Protein AF-A0A7X5N4U5-F1 (afdb_monomer_lite)

Radius of gyration: 18.79 Å; chains: 1; bounding box: 47×32×45 Å

Structure (mmCIF, N/CA/C/O backbone):
data_AF-A0A7X5N4U5-F1
#
_entry.id   AF-A0A7X5N4U5-F1
#
loop_
_atom_site.group_PDB
_atom_site.id
_atom_site.type_symbol
_atom_site.label_atom_id
_atom_site.label_alt_id
_atom_site.label_comp_id
_atom_site.label_asym_id
_atom_site.label_entity_id
_atom_site.label_seq_id
_atom_site.pdbx_PDB_ins_code
_atom_site.Cartn_x
_atom_site.Cartn_y
_atom_site.Cartn_z
_atom_site.occupancy
_atom_site.B_iso_or_equiv
_atom_site.auth_seq_id
_atom_site.auth_comp_id
_atom_site.auth_asym_id
_atom_site.auth_atom_id
_atom_site.pdbx_PDB_model_num
ATOM 1 N N . ALA A 1 1 ? 32.617 -20.034 -24.675 1.00 40.53 1 ALA A N 1
ATOM 2 C CA . ALA A 1 1 ? 31.537 -20.945 -24.250 1.00 40.53 1 ALA A CA 1
ATOM 3 C C . ALA A 1 1 ? 30.209 -20.208 -24.397 1.00 40.53 1 ALA A C 1
ATOM 5 O O . ALA A 1 1 ? 29.915 -19.341 -23.586 1.00 40.53 1 ALA A O 1
ATOM 6 N N . GLY A 1 2 ? 29.482 -20.449 -25.491 1.00 52.41 2 GLY A N 1
ATOM 7 C CA . GLY A 1 2 ? 28.180 -19.832 -25.756 1.00 52.41 2 GLY A CA 1
ATOM 8 C C . GLY A 1 2 ? 27.079 -20.655 -25.100 1.00 52.41 2 GLY A C 1
ATOM 9 O O . GLY A 1 2 ? 26.672 -21.676 -25.644 1.00 52.41 2 GLY A O 1
ATOM 10 N N . GLY A 1 3 ? 26.660 -20.260 -23.901 1.00 53.34 3 GLY A N 1
ATOM 11 C CA . GLY A 1 3 ? 25.469 -20.812 -23.263 1.00 53.34 3 GLY A CA 1
ATOM 12 C C . GLY A 1 3 ? 24.239 -20.086 -23.791 1.00 53.34 3 GLY A C 1
ATOM 13 O O . GLY A 1 3 ? 24.230 -18.859 -23.812 1.00 53.34 3 GLY A O 1
ATOM 14 N N . ASN A 1 4 ? 23.218 -20.829 -24.217 1.00 60.50 4 ASN A N 1
ATOM 15 C CA . ASN A 1 4 ? 21.915 -20.291 -24.610 1.00 60.50 4 ASN A CA 1
ATOM 16 C C . ASN A 1 4 ? 21.255 -19.554 -23.429 1.00 60.50 4 ASN A C 1
ATOM 18 O O . ASN A 1 4 ? 20.466 -20.138 -22.685 1.00 60.50 4 ASN A O 1
ATOM 22 N N . SER A 1 5 ? 21.564 -18.272 -23.248 1.00 69.69 5 SER A N 1
ATOM 23 C CA . SER A 1 5 ? 20.801 -17.386 -22.380 1.00 69.69 5 SER A CA 1
ATOM 24 C C . SER A 1 5 ? 19.482 -17.063 -23.076 1.00 69.69 5 SER A C 1
ATOM 26 O O . SER A 1 5 ? 19.442 -16.455 -24.144 1.00 69.69 5 SER A O 1
ATOM 28 N N . LYS A 1 6 ? 18.369 -17.505 -22.485 1.00 83.69 6 LYS A N 1
ATOM 29 C CA . LYS A 1 6 ? 17.046 -17.053 -22.919 1.00 83.69 6 LYS A CA 1
ATOM 30 C C . LYS A 1 6 ? 16.917 -15.584 -22.524 1.00 83.69 6 LYS A C 1
ATOM 32 O O . LYS A 1 6 ? 16.843 -15.278 -21.338 1.00 83.69 6 LYS A O 1
ATOM 37 N N . ALA A 1 7 ? 16.932 -14.700 -23.513 1.00 88.56 7 ALA A N 1
ATOM 38 C CA . ALA A 1 7 ? 16.717 -13.272 -23.335 1.00 88.56 7 ALA A CA 1
ATOM 39 C C . ALA A 1 7 ? 15.342 -12.879 -23.882 1.00 88.56 7 ALA A C 1
ATOM 41 O O . ALA A 1 7 ? 14.849 -13.474 -24.841 1.00 88.56 7 ALA A O 1
ATOM 42 N N . ALA A 1 8 ? 14.740 -11.866 -23.271 1.00 89.44 8 ALA A N 1
ATOM 43 C CA . ALA A 1 8 ? 13.528 -11.224 -23.751 1.00 89.44 8 ALA A CA 1
ATOM 44 C C . ALA A 1 8 ? 13.732 -9.708 -23.715 1.00 89.44 8 ALA A C 1
ATOM 46 O O . ALA A 1 8 ? 14.412 -9.189 -22.829 1.00 89.44 8 ALA A O 1
ATOM 47 N N . THR A 1 9 ? 13.138 -9.007 -24.674 1.00 92.00 9 THR A N 1
ATOM 48 C CA . THR A 1 9 ? 13.079 -7.544 -24.691 1.00 92.00 9 THR A CA 1
ATOM 49 C C . THR A 1 9 ? 11.706 -7.123 -24.189 1.00 92.00 9 THR A C 1
ATOM 51 O O . THR A 1 9 ? 10.695 -7.610 -24.691 1.00 92.00 9 THR A O 1
ATOM 54 N N . LEU A 1 10 ? 11.671 -6.236 -23.197 1.00 90.81 10 LEU A N 1
ATOM 55 C CA . LEU A 1 10 ? 10.439 -5.722 -22.605 1.00 90.81 10 LEU A CA 1
ATOM 56 C C . LEU A 1 10 ? 10.341 -4.222 -22.862 1.00 90.81 10 LEU A C 1
ATOM 58 O O . LEU A 1 10 ? 11.344 -3.510 -22.809 1.00 90.81 10 LEU A O 1
ATOM 62 N N . LEU A 1 11 ? 9.124 -3.752 -23.122 1.00 92.50 11 LEU A N 1
ATOM 63 C CA . LEU A 1 11 ? 8.823 -2.329 -23.127 1.00 92.50 11 LEU A CA 1
ATOM 64 C C . LEU A 1 11 ? 8.533 -1.893 -21.691 1.00 92.50 11 LEU A C 1
ATOM 66 O O . LEU A 1 11 ? 7.633 -2.443 -21.056 1.00 92.50 11 LEU A O 1
ATOM 70 N N . LEU A 1 12 ? 9.272 -0.902 -21.196 1.00 91.31 12 LEU A N 1
ATOM 71 C CA . LEU A 1 12 ? 8.950 -0.270 -19.924 1.00 91.31 12 LEU A CA 1
ATOM 72 C C . LEU A 1 12 ? 7.732 0.639 -20.120 1.00 91.31 12 LEU A C 1
ATOM 74 O O . LEU A 1 12 ? 7.749 1.533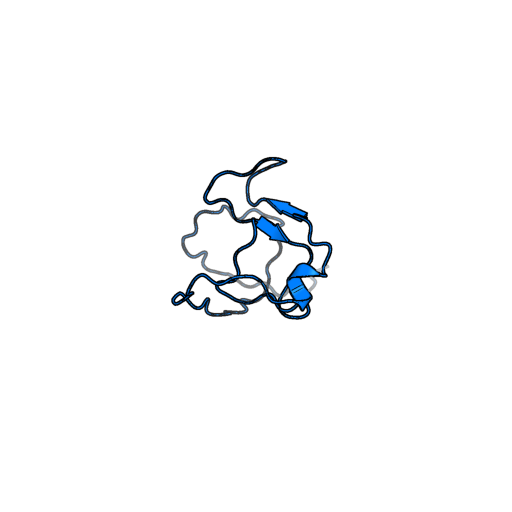 -20.965 1.00 91.31 12 LEU A O 1
ATOM 78 N N . GLN A 1 13 ? 6.676 0.384 -19.353 1.00 90.31 13 GLN A N 1
ATOM 79 C CA . GLN A 1 13 ? 5.542 1.296 -19.250 1.00 90.31 13 GLN A CA 1
ATOM 80 C C . GLN A 1 13 ? 5.864 2.386 -18.229 1.00 90.31 13 GLN A C 1
ATOM 82 O O . GLN A 1 13 ? 6.597 2.137 -17.271 1.00 90.31 13 GLN A O 1
ATOM 87 N N . ASP A 1 14 ? 5.330 3.585 -18.459 1.00 85.00 14 ASP A N 1
ATOM 88 C CA . ASP A 1 14 ? 5.551 4.722 -17.571 1.00 85.00 14 ASP A CA 1
ATOM 89 C C . ASP A 1 14 ? 5.145 4.381 -16.131 1.00 85.00 14 ASP A C 1
ATOM 91 O O . ASP A 1 14 ? 4.079 3.815 -15.875 1.00 85.00 14 ASP A O 1
ATOM 95 N N . SER A 1 15 ? 6.035 4.695 -15.197 1.00 82.88 15 SER A N 1
ATOM 96 C CA . SER A 1 15 ? 5.834 4.491 -13.770 1.00 82.88 15 SER A CA 1
ATOM 97 C C . SER A 1 15 ? 6.658 5.516 -12.997 1.00 82.88 15 SER A C 1
ATOM 99 O O . SER A 1 15 ? 7.699 5.970 -13.464 1.00 82.88 15 SER A O 1
ATOM 101 N N . GLY A 1 16 ? 6.246 5.842 -11.773 1.00 86.50 16 GLY A N 1
ATOM 102 C CA . GLY A 1 16 ? 6.991 6.762 -10.903 1.00 86.50 16 GLY A CA 1
ATOM 103 C C . GLY A 1 16 ? 8.314 6.210 -10.348 1.00 86.50 16 GLY A C 1
ATOM 104 O O . GLY A 1 16 ? 8.815 6.758 -9.370 1.00 86.50 16 GLY A O 1
ATOM 105 N N . ARG A 1 17 ? 8.854 5.107 -10.892 1.00 89.06 17 ARG A N 1
ATOM 106 C CA . ARG A 1 17 ? 10.066 4.432 -10.401 1.00 89.06 17 ARG A CA 1
ATOM 107 C C . ARG A 1 17 ? 11.051 4.142 -11.533 1.00 89.06 17 ARG A C 1
ATOM 109 O O . ARG A 1 17 ? 10.663 3.804 -12.647 1.00 89.06 17 ARG A O 1
ATOM 116 N N . GLU A 1 18 ? 12.338 4.258 -11.221 1.00 91.38 18 GLU A N 1
ATOM 117 C CA . GLU A 1 18 ? 13.436 3.933 -12.136 1.00 91.38 18 GLU A CA 1
ATOM 118 C C . GLU A 1 18 ? 13.729 2.423 -12.126 1.00 91.38 18 GLU A C 1
ATOM 120 O O . GLU A 1 18 ? 13.672 1.792 -11.071 1.00 91.38 18 GLU A O 1
ATOM 125 N N . VAL A 1 19 ? 14.082 1.861 -13.289 1.00 92.62 19 VAL A N 1
ATOM 126 C CA . VAL A 1 19 ? 14.559 0.475 -13.440 1.00 92.62 19 VAL A CA 1
ATOM 127 C C . VAL A 1 19 ? 16.032 0.496 -13.830 1.00 92.62 19 VAL A C 1
ATOM 129 O O . VAL A 1 19 ? 16.416 1.169 -14.789 1.00 92.62 19 VAL A O 1
ATOM 132 N N . ARG A 1 20 ? 16.865 -0.254 -13.108 1.00 93.19 20 ARG A N 1
ATOM 133 C CA . ARG A 1 20 ? 18.320 -0.297 -13.284 1.00 93.19 20 ARG A CA 1
ATOM 134 C C . ARG A 1 20 ? 18.812 -1.697 -13.645 1.00 93.19 20 ARG A C 1
ATOM 136 O O . ARG A 1 20 ? 18.167 -2.716 -13.403 1.00 93.19 20 ARG A O 1
ATOM 143 N N . ALA A 1 21 ? 20.003 -1.755 -14.243 1.00 93.19 21 ALA A N 1
ATOM 144 C CA . ALA A 1 21 ? 20.662 -3.024 -14.527 1.00 93.19 21 ALA A CA 1
ATOM 145 C C . ALA A 1 21 ? 20.933 -3.787 -13.219 1.00 93.19 21 ALA A C 1
ATOM 147 O O . ALA A 1 21 ? 21.561 -3.254 -12.308 1.00 93.19 21 ALA A O 1
ATOM 148 N N . GLY A 1 22 ? 20.479 -5.040 -13.155 1.00 93.06 22 GLY A N 1
ATOM 149 C CA . GLY A 1 22 ? 20.564 -5.879 -11.956 1.00 93.06 22 GLY A CA 1
ATOM 150 C C . GLY A 1 22 ? 19.248 -6.016 -11.185 1.00 93.06 22 GLY A C 1
ATOM 151 O O . GLY A 1 22 ? 19.162 -6.891 -10.324 1.00 93.06 22 GLY A O 1
ATOM 152 N N . ASP A 1 23 ? 18.219 -5.230 -11.520 1.00 94.12 23 ASP A N 1
ATOM 153 C CA . ASP A 1 23 ? 16.898 -5.365 -10.906 1.00 94.12 23 ASP A CA 1
ATOM 154 C C . ASP A 1 23 ? 16.251 -6.717 -11.224 1.00 94.12 23 ASP A C 1
ATOM 156 O O . ASP A 1 23 ? 16.412 -7.300 -12.304 1.00 94.12 23 ASP A O 1
ATOM 160 N N . ARG A 1 24 ? 15.484 -7.230 -10.259 1.00 93.25 24 ARG A N 1
ATOM 161 C CA . ARG A 1 24 ? 14.800 -8.515 -10.392 1.00 93.25 24 ARG A CA 1
ATOM 162 C C . ARG A 1 24 ? 13.471 -8.341 -11.118 1.00 93.25 24 ARG A C 1
ATOM 164 O O . ARG A 1 24 ? 12.587 -7.636 -10.644 1.00 93.25 24 ARG A O 1
ATOM 171 N N . ILE A 1 25 ? 13.300 -9.077 -12.213 1.00 90.38 25 ILE A N 1
ATOM 172 C CA . ILE A 1 25 ? 12.023 -9.173 -12.926 1.00 90.38 25 ILE A CA 1
ATOM 173 C C . ILE A 1 25 ? 11.169 -10.258 -12.266 1.00 90.38 25 ILE A C 1
ATOM 175 O O . ILE A 1 25 ? 11.618 -11.389 -12.062 1.00 90.38 25 ILE A O 1
ATOM 179 N N . VAL A 1 26 ? 9.928 -9.907 -11.949 1.00 90.56 26 VAL A N 1
ATOM 180 C CA . VAL A 1 26 ? 8.886 -10.815 -11.462 1.00 90.56 26 VAL A CA 1
ATOM 181 C C . VAL A 1 26 ? 7.712 -10.795 -12.433 1.00 90.56 26 VAL A C 1
ATOM 183 O O . VAL A 1 26 ? 7.474 -9.792 -13.106 1.00 90.56 26 VAL A O 1
ATOM 186 N N . ALA A 1 27 ? 7.005 -11.920 -12.548 1.00 89.25 27 ALA A N 1
ATO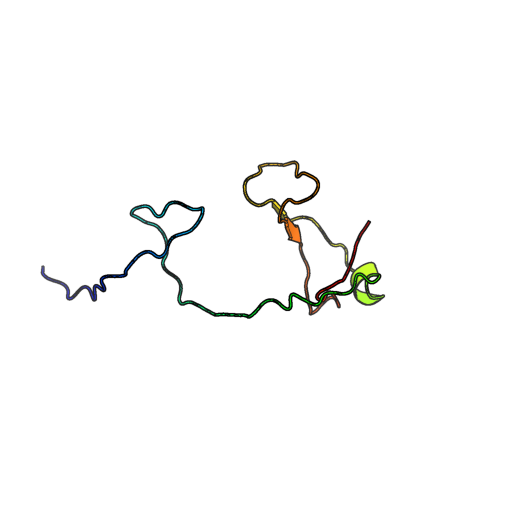M 187 C CA . ALA A 1 27 ? 5.803 -11.982 -13.368 1.00 89.25 27 ALA A CA 1
ATOM 188 C C . ALA A 1 27 ? 4.724 -11.062 -12.781 1.00 89.25 27 ALA A C 1
ATOM 190 O O . ALA A 1 27 ? 4.598 -10.944 -11.563 1.00 89.25 27 ALA A O 1
ATOM 191 N N . VAL A 1 28 ? 3.949 -10.415 -13.651 1.00 86.62 28 VAL A N 1
ATOM 192 C CA . VAL A 1 28 ? 2.818 -9.597 -13.210 1.00 86.62 28 VAL A CA 1
ATOM 193 C C . VAL A 1 28 ? 1.722 -10.519 -12.688 1.00 86.62 28 VAL A C 1
ATOM 195 O O . VAL A 1 28 ? 1.119 -11.274 -13.448 1.00 86.62 28 VAL A O 1
ATOM 198 N N . GLU A 1 29 ? 1.441 -10.413 -11.395 1.00 83.81 29 GLU A N 1
ATOM 199 C CA . GLU A 1 29 ? 0.252 -10.974 -10.760 1.00 83.81 29 GLU A CA 1
ATOM 200 C C . GLU A 1 29 ? -0.724 -9.826 -10.513 1.00 83.81 29 GLU A C 1
ATOM 202 O O . GLU A 1 29 ? -0.701 -9.179 -9.467 1.00 83.81 29 GLU A O 1
ATOM 207 N N . ALA A 1 30 ? -1.543 -9.513 -11.520 1.00 75.38 30 ALA A N 1
ATOM 208 C CA . ALA A 1 30 ? -2.537 -8.458 -11.391 1.00 75.38 30 ALA A CA 1
ATOM 209 C C . ALA A 1 30 ? -3.587 -8.881 -10.355 1.00 75.38 30 ALA A C 1
ATOM 211 O O . ALA A 1 30 ? -4.489 -9.657 -10.660 1.00 75.38 30 ALA A O 1
ATOM 212 N N . GLN A 1 31 ? -3.451 -8.372 -9.134 1.00 78.56 31 GLN A N 1
ATOM 213 C CA . GLN A 1 31 ? -4.493 -8.395 -8.116 1.00 78.56 31 GLN A CA 1
ATOM 214 C C . GLN A 1 31 ? -5.195 -7.038 -8.164 1.00 78.56 31 GLN A C 1
ATOM 216 O O . GLN A 1 31 ? -4.618 -6.049 -7.703 1.00 78.56 31 GLN A O 1
ATOM 221 N N . PRO A 1 32 ? -6.389 -6.941 -8.780 1.00 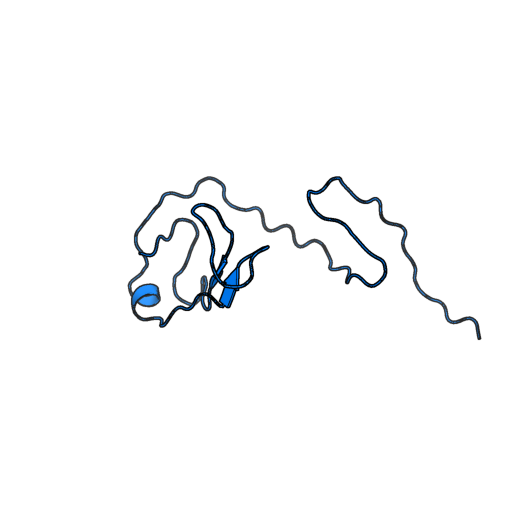77.25 32 PRO A N 1
ATOM 222 C CA . PRO A 1 32 ? -7.126 -5.691 -8.824 1.00 77.25 32 PRO A CA 1
ATOM 223 C C . PRO A 1 32 ? -7.409 -5.248 -7.394 1.00 77.25 32 PRO A C 1
ATOM 225 O O . PRO A 1 32 ? -7.993 -5.998 -6.611 1.00 77.25 32 PRO A O 1
ATOM 228 N N . TYR A 1 33 ? -6.972 -4.043 -7.048 1.00 72.00 33 TYR A N 1
ATOM 229 C CA . TYR A 1 33 ? -7.308 -3.480 -5.754 1.00 72.00 33 TYR A CA 1
ATOM 230 C C . TYR A 1 33 ? -8.754 -2.995 -5.794 1.00 72.00 33 TYR A C 1
ATOM 232 O O . TYR A 1 33 ? -9.144 -2.276 -6.718 1.00 72.00 33 TYR A O 1
ATOM 240 N N . ASP A 1 34 ? -9.549 -3.383 -4.802 1.00 81.88 34 ASP A N 1
ATOM 241 C CA . ASP A 1 34 ? -10.905 -2.873 -4.674 1.00 81.88 34 ASP A CA 1
ATOM 242 C C . ASP A 1 34 ? -10.855 -1.414 -4.199 1.00 81.88 34 ASP A C 1
ATOM 244 O O . ASP A 1 34 ? -10.443 -1.104 -3.078 1.00 81.88 34 ASP A O 1
ATOM 248 N N . LEU A 1 35 ? -11.239 -0.499 -5.090 1.00 81.38 35 LEU A N 1
ATOM 249 C CA . LEU A 1 35 ? -11.274 0.936 -4.811 1.00 81.38 35 LEU A CA 1
ATOM 250 C C . LEU A 1 35 ? -12.487 1.336 -3.958 1.00 81.38 35 LEU A C 1
ATOM 252 O O . LEU A 1 35 ? -12.556 2.473 -3.495 1.00 81.38 35 LEU A O 1
ATOM 256 N N . GLN A 1 36 ? -13.438 0.427 -3.739 1.00 85.56 36 GLN A N 1
ATOM 257 C CA . GLN A 1 36 ? -14.635 0.649 -2.938 1.00 85.56 36 GLN A CA 1
ATOM 258 C C . GLN A 1 36 ? -14.428 0.137 -1.508 1.00 85.56 36 GLN A C 1
ATOM 260 O O . GLN A 1 36 ? -15.129 -0.755 -1.040 1.00 85.56 36 GLN A O 1
ATOM 265 N N . PHE A 1 37 ? -13.470 0.712 -0.780 1.00 86.81 37 PHE A N 1
ATOM 266 C CA . PHE A 1 37 ? -13.287 0.398 0.637 1.00 86.81 37 PHE A CA 1
ATOM 267 C C . PHE A 1 37 ? -14.128 1.325 1.517 1.00 86.81 37 PHE A C 1
ATOM 269 O O . PHE A 1 37 ? -14.078 2.549 1.393 1.00 86.81 37 PHE A O 1
ATOM 276 N N . ILE A 1 38 ? -14.897 0.737 2.432 1.00 91.62 38 ILE A N 1
ATOM 277 C CA . ILE A 1 38 ? -15.626 1.474 3.467 1.00 91.62 38 ILE A CA 1
ATOM 278 C C . ILE A 1 38 ? -14.831 1.324 4.764 1.00 91.62 38 ILE A C 1
ATOM 280 O O . ILE A 1 38 ? -14.663 0.193 5.218 1.00 91.62 38 ILE A O 1
ATOM 284 N N . PRO A 1 39 ? -14.340 2.421 5.366 1.00 94.00 39 PRO A N 1
ATOM 285 C CA . PRO A 1 39 ? -13.627 2.353 6.634 1.00 94.00 39 PRO A CA 1
ATOM 286 C C . PRO A 1 39 ? -14.453 1.661 7.722 1.00 94.00 39 PRO A C 1
ATOM 288 O O . PRO A 1 39 ? -15.605 2.030 7.961 1.00 94.00 39 PRO A O 1
ATOM 291 N N . HIS A 1 40 ? -13.861 0.682 8.400 1.00 94.88 40 HIS A N 1
ATOM 292 C CA . HIS A 1 40 ? -14.492 -0.048 9.495 1.00 94.88 40 HIS A CA 1
ATOM 293 C C . HIS A 1 40 ? -13.457 -0.444 10.567 1.00 94.88 40 HIS A C 1
ATOM 295 O O . HIS A 1 40 ? -12.255 -0.497 10.281 1.00 94.88 40 HIS A O 1
ATOM 301 N N . PRO A 1 41 ? -13.892 -0.713 11.814 1.00 95.94 41 PRO A N 1
ATOM 302 C CA . PRO A 1 41 ? -12.988 -1.151 12.873 1.00 95.94 41 PRO A CA 1
ATOM 303 C C . PRO A 1 41 ? -12.361 -2.523 12.563 1.00 95.94 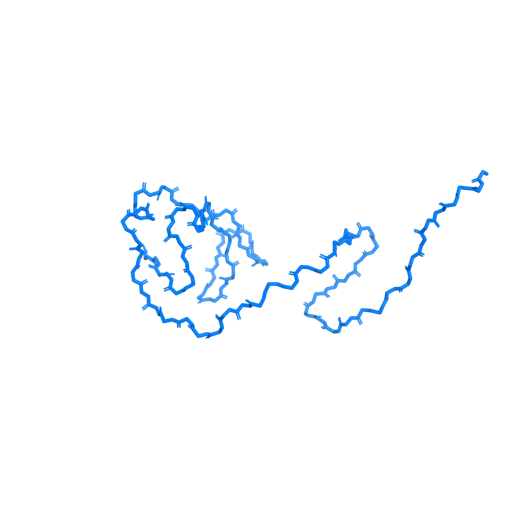41 PRO A C 1
ATOM 305 O O . PRO A 1 41 ? -12.908 -3.286 11.757 1.00 95.94 41 PRO A O 1
ATOM 308 N N . PRO A 1 42 ? -11.228 -2.857 13.202 1.00 96.00 42 PRO A N 1
ATOM 309 C CA . PRO A 1 42 ? -10.595 -4.159 13.060 1.00 96.00 42 PRO A CA 1
ATOM 310 C C . PRO A 1 42 ? -11.463 -5.258 13.674 1.00 96.00 42 PRO A C 1
ATOM 312 O O . PRO A 1 42 ? -12.242 -5.022 14.598 1.00 96.00 42 PRO A O 1
ATOM 315 N N . SER A 1 43 ? -11.324 -6.476 13.151 1.00 95.62 43 SER A N 1
ATOM 316 C CA . SER A 1 43 ? -11.959 -7.652 13.745 1.00 95.62 43 SER A CA 1
ATOM 317 C C . SER A 1 43 ? -11.371 -7.964 15.128 1.00 95.62 43 SER A C 1
ATOM 319 O O . SER A 1 43 ? -10.238 -7.593 15.435 1.00 95.62 43 SER A O 1
ATOM 321 N N . GLU A 1 44 ? -12.112 -8.712 15.949 1.00 95.12 44 GLU A N 1
ATOM 322 C CA . GLU A 1 44 ? -11.631 -9.211 17.250 1.00 95.12 44 GLU A CA 1
ATOM 323 C C . GLU A 1 44 ? -10.299 -9.968 17.126 1.00 95.12 44 GLU A C 1
ATOM 325 O O . GLU A 1 44 ? -9.392 -9.798 17.937 1.00 95.12 44 GLU A O 1
ATOM 330 N N . GLN A 1 45 ? -10.146 -10.766 16.066 1.00 94.75 45 GLN A N 1
ATOM 331 C CA . GLN A 1 45 ? -8.909 -11.496 15.799 1.00 94.75 45 GLN A CA 1
ATOM 332 C C . GLN A 1 45 ? -7.739 -10.550 15.489 1.00 94.75 45 GLN A C 1
ATOM 334 O O . GLN A 1 45 ? -6.631 -10.747 15.994 1.00 94.75 45 GLN A O 1
ATOM 339 N N . ALA A 1 46 ? -7.985 -9.496 14.708 1.00 94.50 46 ALA A N 1
ATOM 340 C CA . ALA A 1 46 ? -6.967 -8.501 14.392 1.00 94.50 46 ALA A CA 1
ATOM 341 C C . ALA A 1 46 ? -6.539 -7.717 15.644 1.00 94.50 46 ALA A C 1
ATOM 343 O O . ALA A 1 46 ? -5.355 -7.439 15.804 1.00 94.50 46 ALA A O 1
ATOM 344 N N . LEU A 1 47 ? -7.470 -7.423 16.562 1.00 93.06 47 LEU A N 1
ATOM 345 C CA . LEU A 1 47 ? -7.181 -6.753 17.839 1.00 93.06 47 LEU A CA 1
ATOM 346 C C . LEU A 1 47 ? -6.332 -7.597 18.795 1.00 93.06 47 LEU A C 1
ATOM 348 O O . LEU A 1 47 ? -5.560 -7.053 19.579 1.00 93.06 47 LEU A O 1
ATOM 352 N N . GLN A 1 48 ? -6.466 -8.921 18.738 1.00 93.94 48 GLN A N 1
ATOM 353 C CA . GLN A 1 48 ? -5.667 -9.849 19.546 1.00 93.94 48 GLN A CA 1
ATOM 354 C C . GLN A 1 48 ? -4.281 -10.118 18.945 1.00 93.94 48 GLN A C 1
ATOM 356 O O . GLN A 1 48 ? -3.445 -10.764 19.576 1.00 93.94 48 GLN A O 1
ATOM 361 N N . THR A 1 49 ? -4.031 -9.644 17.724 1.00 91.56 49 THR A N 1
ATOM 362 C CA . THR A 1 49 ? -2.753 -9.823 17.039 1.00 91.56 49 THR A CA 1
ATOM 363 C C . THR A 1 49 ? -1.791 -8.701 17.425 1.00 91.56 49 THR A C 1
ATOM 365 O O . THR A 1 49 ? -2.109 -7.523 17.282 1.00 91.56 49 THR A O 1
ATOM 368 N N . GLU A 1 50 ? -0.570 -9.045 17.847 1.00 91.62 50 GLU A N 1
ATOM 369 C CA . GLU A 1 50 ? 0.504 -8.069 18.088 1.00 91.62 50 GLU A CA 1
ATOM 370 C C . GLU A 1 50 ? 1.084 -7.528 16.766 1.00 91.62 50 GLU A C 1
ATOM 372 O O . GLU A 1 50 ? 2.203 -7.854 16.359 1.00 91.62 50 GLU A O 1
ATOM 377 N N . LEU A 1 51 ? 0.304 -6.710 16.059 1.00 93.44 51 LEU A N 1
ATOM 378 C CA . LEU A 1 51 ? 0.708 -6.125 14.784 1.00 93.44 51 LEU A CA 1
ATOM 379 C C . LEU A 1 51 ? 1.837 -5.105 14.959 1.00 93.44 51 LEU A C 1
ATOM 381 O O . LEU A 1 51 ? 1.844 -4.286 15.878 1.00 93.44 51 LEU A O 1
ATOM 385 N N . ARG A 1 52 ? 2.788 -5.129 14.024 1.00 94.44 52 ARG A N 1
ATOM 386 C CA . ARG A 1 52 ? 3.896 -4.173 13.940 1.00 94.44 52 ARG A CA 1
ATOM 387 C C . ARG A 1 52 ? 4.027 -3.626 12.532 1.00 94.44 52 ARG A C 1
ATOM 389 O O . ARG A 1 52 ? 3.830 -4.352 11.558 1.00 94.44 52 ARG A O 1
ATOM 396 N N . VAL A 1 53 ? 4.439 -2.365 12.435 1.00 93.69 53 VAL A N 1
ATOM 397 C CA . VAL A 1 53 ? 4.932 -1.787 11.182 1.00 93.69 53 VAL A CA 1
ATOM 398 C C . VAL A 1 53 ? 6.312 -2.378 10.900 1.00 93.69 53 VAL A C 1
ATOM 400 O O . VAL A 1 53 ? 7.215 -2.271 11.728 1.00 93.69 53 VAL A O 1
ATOM 403 N N . LEU A 1 54 ? 6.458 -3.038 9.752 1.00 94.56 54 LEU A N 1
ATOM 404 C CA . LEU A 1 54 ? 7.690 -3.712 9.336 1.00 94.56 54 LEU A CA 1
ATOM 405 C C . LEU A 1 54 ? 8.551 -2.839 8.425 1.00 94.56 54 LEU A C 1
ATOM 407 O O . LEU A 1 54 ? 9.775 -2.910 8.479 1.00 94.56 54 LEU A O 1
ATOM 411 N N . ALA A 1 55 ? 7.907 -2.051 7.568 1.00 95.19 55 ALA A N 1
ATOM 412 C CA . ALA A 1 55 ? 8.574 -1.188 6.607 1.00 95.19 55 ALA A CA 1
ATOM 413 C C . ALA A 1 55 ? 7.660 -0.034 6.197 1.00 95.19 55 ALA A C 1
ATOM 415 O O . ALA A 1 55 ? 6.433 -0.147 6.241 1.00 95.19 55 ALA A O 1
ATOM 416 N N . ILE A 1 56 ? 8.283 1.052 5.752 1.00 95.06 56 ILE A N 1
ATOM 417 C CA . ILE A 1 56 ? 7.618 2.216 5.177 1.00 95.06 56 ILE A CA 1
ATOM 418 C C . ILE A 1 56 ? 8.162 2.368 3.762 1.00 95.06 56 ILE A C 1
ATOM 420 O O . ILE A 1 56 ? 9.373 2.308 3.546 1.00 95.06 56 ILE A O 1
ATOM 424 N N . SER A 1 57 ? 7.272 2.514 2.788 1.00 91.62 57 SER A N 1
ATOM 425 C CA . SER A 1 57 ? 7.677 2.760 1.408 1.00 91.62 57 SER A CA 1
ATOM 426 C C . SER A 1 57 ? 8.371 4.113 1.332 1.00 91.62 57 SER A C 1
ATOM 428 O O . SER A 1 57 ? 7.847 5.099 1.839 1.00 91.62 57 SER A O 1
ATOM 430 N N . ASP A 1 58 ? 9.545 4.147 0.705 1.00 87.06 58 ASP A N 1
ATOM 431 C CA . ASP A 1 58 ? 10.279 5.378 0.397 1.00 87.06 58 ASP A CA 1
ATOM 432 C C . ASP A 1 58 ? 10.719 6.209 1.632 1.00 87.06 58 ASP A C 1
ATOM 434 O O . ASP A 1 58 ? 11.167 7.347 1.492 1.00 87.06 58 ASP A O 1
ATOM 438 N N . ALA A 1 59 ? 10.679 5.627 2.842 1.00 89.19 59 ALA A N 1
ATOM 439 C CA . ALA A 1 59 ? 11.129 6.251 4.090 1.00 89.19 59 ALA A CA 1
ATOM 440 C C . ALA A 1 59 ? 11.899 5.269 4.992 1.00 89.19 59 ALA A C 1
ATOM 442 O O . ALA A 1 59 ? 11.771 4.053 4.872 1.00 89.19 59 ALA A O 1
ATOM 443 N N . PHE A 1 60 ? 12.720 5.799 5.909 1.00 84.31 60 PHE A N 1
ATOM 444 C CA . PHE A 1 60 ? 13.600 4.968 6.743 1.00 84.31 60 PHE A CA 1
ATOM 445 C C . PHE A 1 60 ? 12.957 4.525 8.064 1.00 84.31 60 PHE A C 1
ATOM 447 O O . PHE A 1 60 ? 12.961 3.338 8.372 1.00 84.31 60 PHE A O 1
ATOM 454 N N . ILE A 1 61 ? 12.411 5.459 8.853 1.00 88.25 61 ILE A N 1
ATOM 455 C CA . ILE A 1 61 ? 11.896 5.158 10.207 1.00 88.25 61 ILE A CA 1
ATOM 456 C C . ILE A 1 61 ? 10.605 5.893 10.593 1.00 88.25 61 ILE A C 1
ATOM 458 O O . ILE A 1 61 ? 9.984 5.533 11.588 1.00 88.25 61 ILE A O 1
ATOM 462 N N . VAL A 1 62 ? 10.191 6.919 9.843 1.00 90.44 62 VAL A N 1
ATOM 463 C CA . VAL A 1 62 ? 8.995 7.726 10.137 1.00 90.44 62 VAL A CA 1
ATOM 464 C C . VAL A 1 62 ? 8.221 7.938 8.842 1.00 90.44 62 VAL A C 1
ATOM 466 O O . VAL A 1 62 ? 8.839 8.235 7.822 1.00 90.44 62 VAL A O 1
ATOM 469 N N . GLY A 1 63 ? 6.896 7.787 8.901 1.00 88.69 63 GLY A N 1
ATOM 470 C CA . GLY A 1 63 ? 5.982 8.009 7.780 1.00 88.69 63 GLY A CA 1
ATOM 471 C C . GLY A 1 63 ? 4.979 9.132 8.055 1.00 88.69 63 GLY A C 1
ATOM 472 O O . GLY A 1 63 ? 4.679 9.446 9.209 1.00 88.69 63 GLY A O 1
ATOM 473 N N . GLY A 1 64 ? 4.481 9.751 6.988 1.00 90.75 64 GLY A N 1
ATOM 474 C CA . GLY A 1 64 ? 3.448 10.783 6.994 1.00 90.75 64 GLY A CA 1
ATOM 475 C C . GLY A 1 64 ? 2.026 10.253 6.773 1.00 90.75 64 GLY A C 1
ATOM 476 O O . GLY A 1 64 ? 1.770 9.055 6.695 1.00 90.75 64 GLY A O 1
ATOM 477 N N . THR A 1 65 ? 1.071 11.177 6.632 1.00 88.62 65 THR A N 1
ATOM 478 C CA . THR A 1 65 ? -0.386 10.919 6.621 1.00 88.62 65 THR A CA 1
ATOM 479 C C . THR A 1 65 ? -0.896 10.084 5.433 1.00 88.62 65 THR A C 1
ATOM 481 O O . THR A 1 65 ? -2.085 9.787 5.360 1.00 88.62 65 THR A O 1
ATOM 484 N N . ARG A 1 66 ? -0.045 9.727 4.468 1.00 90.94 66 ARG A N 1
ATOM 485 C CA . ARG A 1 66 ? -0.424 8.973 3.258 1.00 90.94 66 ARG A CA 1
ATOM 486 C C . ARG A 1 66 ? 0.657 7.995 2.807 1.00 90.94 66 ARG A C 1
ATOM 488 O O . ARG A 1 66 ? 0.638 7.552 1.660 1.00 90.94 66 ARG A O 1
ATOM 495 N N . ASP A 1 67 ? 1.593 7.683 3.692 1.00 93.44 67 ASP A N 1
ATOM 496 C CA . ASP A 1 67 ? 2.682 6.787 3.345 1.00 93.44 67 ASP A CA 1
ATOM 497 C C . ASP A 1 67 ? 2.196 5.342 3.370 1.00 93.44 67 ASP A C 1
ATOM 499 O O . ASP A 1 67 ? 1.392 4.934 4.212 1.00 93.44 67 ASP A O 1
ATOM 503 N N . VAL A 1 68 ? 2.693 4.559 2.418 1.00 93.12 68 VAL A N 1
ATOM 504 C CA . VAL A 1 68 ? 2.341 3.148 2.296 1.00 93.12 68 VAL A CA 1
ATOM 505 C C . VAL A 1 68 ? 3.255 2.338 3.200 1.00 93.12 68 VAL A C 1
ATOM 507 O O . VAL A 1 68 ? 4.474 2.331 3.022 1.00 93.12 68 VAL A O 1
ATOM 510 N N . ILE A 1 69 ? 2.660 1.620 4.145 1.00 94.75 69 ILE A N 1
ATOM 511 C CA . ILE A 1 69 ? 3.376 0.784 5.107 1.00 94.75 69 ILE A CA 1
ATOM 512 C C . ILE A 1 69 ? 3.130 -0.703 4.858 1.00 94.75 69 ILE A C 1
ATOM 514 O O . ILE A 1 69 ? 2.086 -1.102 4.345 1.00 94.75 69 ILE A O 1
ATOM 518 N N . ALA A 1 70 ? 4.084 -1.528 5.281 1.00 95.12 70 ALA A N 1
ATOM 519 C CA . ALA A 1 70 ? 3.894 -2.962 5.449 1.00 95.12 70 ALA A CA 1
ATOM 520 C C . ALA A 1 70 ? 3.697 -3.279 6.935 1.00 95.12 70 ALA A C 1
ATOM 522 O O . ALA A 1 70 ? 4.461 -2.808 7.780 1.00 95.12 70 ALA A O 1
ATOM 523 N N . ILE A 1 71 ? 2.701 -4.107 7.245 1.00 95.19 71 ILE A N 1
ATOM 524 C CA . ILE A 1 71 ? 2.402 -4.570 8.604 1.00 95.19 71 ILE A CA 1
ATOM 525 C C . ILE A 1 71 ? 2.617 -6.082 8.727 1.00 95.19 71 ILE A C 1
ATOM 527 O O . ILE A 1 71 ? 2.601 -6.805 7.733 1.00 95.19 71 ILE A O 1
ATOM 531 N N . SER A 1 72 ? 2.817 -6.572 9.950 1.00 95.25 72 SER A N 1
ATOM 532 C CA . SER A 1 72 ? 3.130 -7.979 10.239 1.00 95.25 72 SER A CA 1
ATOM 533 C C . SER A 1 72 ? 1.949 -8.957 10.158 1.00 95.25 72 SER A C 1
ATOM 535 O O . SER A 1 72 ? 2.082 -10.091 10.612 1.00 95.25 72 SER A O 1
ATOM 537 N N . GLY A 1 73 ? 0.810 -8.546 9.599 1.00 94.81 73 GLY A N 1
ATOM 538 C CA . GLY A 1 73 ? -0.390 -9.373 9.467 1.00 94.81 73 GLY A CA 1
ATOM 539 C C . GLY A 1 73 ? -1.205 -9.021 8.225 1.00 94.81 73 GLY A C 1
ATOM 540 O O . GLY A 1 73 ? -0.924 -8.047 7.528 1.00 94.81 73 GLY A O 1
ATOM 541 N N . GLY A 1 74 ? -2.219 -9.828 7.940 1.00 94.69 74 GLY A N 1
ATOM 542 C CA . GLY A 1 74 ? -3.099 -9.670 6.789 1.00 94.69 74 GLY A CA 1
ATOM 543 C C . GLY A 1 74 ? -4.407 -10.442 6.952 1.00 94.69 74 GLY A C 1
ATOM 544 O O . GLY A 1 74 ? -4.954 -10.563 8.047 1.00 94.69 74 GLY A O 1
ATOM 545 N N . ALA A 1 75 ? -4.924 -10.984 5.848 1.00 93.69 75 ALA A N 1
ATOM 546 C CA . ALA A 1 75 ? -6.228 -11.651 5.827 1.00 93.69 75 ALA A CA 1
ATOM 547 C C . ALA A 1 75 ? -6.352 -12.827 6.812 1.00 93.69 75 ALA A C 1
ATOM 549 O O . ALA A 1 75 ? -7.447 -13.088 7.306 1.00 93.69 75 ALA A O 1
ATOM 550 N N . ARG A 1 76 ? -5.249 -13.520 7.133 1.00 95.00 76 ARG A N 1
ATOM 551 C CA . ARG A 1 76 ? -5.254 -14.632 8.102 1.00 95.00 76 ARG A CA 1
ATOM 552 C C . ARG A 1 76 ? -5.541 -14.168 9.525 1.00 95.00 76 ARG A C 1
ATOM 554 O O . ARG A 1 76 ? -6.128 -14.921 10.292 1.00 95.00 76 ARG A O 1
ATOM 561 N N . GLU A 1 77 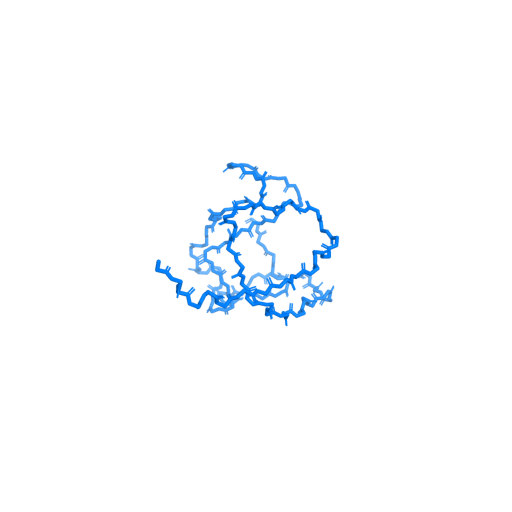? -5.165 -12.937 9.841 1.00 95.81 77 GLU A N 1
ATOM 562 C CA . GLU A 1 77 ? -5.384 -12.266 11.119 1.00 95.81 77 GLU A CA 1
ATOM 563 C C . GLU A 1 77 ? -6.708 -11.482 11.124 1.00 95.81 77 GLU A C 1
ATOM 565 O O . GLU A 1 77 ? -6.998 -10.752 12.065 1.00 95.81 77 GLU A O 1
ATOM 570 N N . GLY A 1 78 ? -7.535 -11.632 10.082 1.00 94.81 78 GLY A N 1
ATOM 571 C CA . GLY A 1 78 ? -8.824 -10.954 9.973 1.00 94.81 78 GLY A CA 1
ATOM 572 C C . GLY A 1 78 ? -8.724 -9.501 9.501 1.00 94.81 78 GLY A C 1
ATOM 573 O O . GLY A 1 78 ? -9.639 -8.724 9.773 1.00 94.81 78 GLY A O 1
ATOM 574 N N . ILE A 1 79 ? -7.631 -9.132 8.821 1.00 94.81 79 ILE A N 1
ATOM 575 C CA . ILE A 1 79 ? -7.431 -7.808 8.216 1.00 94.81 79 ILE A CA 1
ATOM 576 C C . ILE A 1 79 ? -7.862 -7.847 6.752 1.00 94.81 79 ILE A C 1
ATOM 578 O O . ILE A 1 79 ? -7.345 -8.632 5.956 1.00 94.81 79 ILE A O 1
ATOM 582 N N . ASN A 1 80 ? -8.786 -6.974 6.376 1.00 92.50 80 ASN A N 1
ATOM 583 C CA . ASN A 1 80 ? -9.282 -6.849 5.009 1.00 92.50 80 ASN A CA 1
ATOM 584 C C . ASN A 1 80 ? -9.359 -5.372 4.583 1.00 92.50 80 ASN A C 1
ATOM 586 O O . ASN A 1 80 ? -9.078 -4.456 5.362 1.00 92.50 80 ASN A O 1
ATOM 590 N N . ASN A 1 81 ? -9.688 -5.148 3.312 1.00 91.88 81 ASN A N 1
ATOM 591 C CA . ASN A 1 81 ? -9.763 -3.809 2.739 1.00 91.88 81 ASN A CA 1
ATOM 592 C C . ASN A 1 81 ? -10.805 -2.953 3.480 1.00 91.88 81 ASN A C 1
ATOM 594 O O . ASN A 1 81 ? -11.958 -3.356 3.590 1.00 91.88 81 ASN A O 1
ATOM 598 N N . GLY A 1 82 ? -10.397 -1.779 3.966 1.00 92.81 82 GLY A N 1
ATOM 599 C CA . GLY A 1 82 ? -11.236 -0.903 4.793 1.00 92.81 82 GLY A CA 1
ATOM 600 C C . GLY A 1 82 ? -10.991 -1.009 6.303 1.00 92.81 82 GLY A C 1
ATOM 601 O O . GLY A 1 82 ? -11.450 -0.137 7.036 1.00 92.81 82 GLY A O 1
ATOM 602 N N . THR A 1 83 ? -10.218 -1.991 6.779 1.00 95.12 83 THR A N 1
ATOM 603 C CA . THR A 1 83 ? -9.825 -2.069 8.197 1.00 95.12 83 THR A CA 1
ATOM 604 C C . THR A 1 83 ? -8.977 -0.855 8.606 1.00 95.12 83 THR A C 1
ATOM 606 O O . THR A 1 83 ? -7.964 -0.566 7.967 1.00 95.12 83 THR A O 1
ATOM 609 N N . VAL A 1 84 ? -9.348 -0.171 9.696 1.00 94.56 84 VAL A N 1
ATOM 610 C CA . VAL A 1 84 ? -8.619 0.990 10.245 1.00 94.56 84 VAL A CA 1
ATOM 611 C C . VAL A 1 84 ? -8.090 0.693 11.649 1.00 94.56 84 VAL A C 1
ATOM 613 O O . VAL A 1 84 ? -8.845 0.255 12.508 1.00 94.56 84 VAL A O 1
ATOM 616 N N . PHE A 1 85 ? -6.813 0.989 11.896 1.00 92.81 85 PHE A N 1
ATOM 617 C CA . PHE A 1 85 ? -6.173 0.923 13.218 1.00 92.81 85 PHE A CA 1
ATOM 618 C C . PHE A 1 85 ? -5.866 2.337 13.741 1.00 92.81 85 PHE A C 1
ATOM 620 O O . PHE A 1 85 ? -5.747 3.271 12.944 1.00 92.81 85 PHE A O 1
ATOM 627 N N . SER A 1 86 ? -5.730 2.484 15.063 1.00 85.50 86 SER A N 1
ATOM 628 C CA . SER A 1 86 ? -5.368 3.737 15.751 1.00 85.50 86 SER A CA 1
ATOM 629 C C . SER A 1 86 ? -4.189 3.547 16.687 1.00 85.50 86 SER A C 1
ATOM 631 O O . SER A 1 86 ? -4.226 2.525 17.410 1.00 85.50 86 SER A O 1
#

Sequence (86 aa):
AGGNSKAATLLLQDSGREVRAGDRIVAVEAQPYDLQFIPHPPSEQALQTELRVLAISDAFIVGGTRDVIAISGGAREGINNGTVFS

pLDDT: mean 88.64, std 9.88, range [40.53, 96.0]

Foldseek 3Di:
DDDPDDDDDDDDDDDPDDDDPPDDDDDDPDDPDDPPAAADEADPLLVPDPKDFPDWPPDDPDDDPDTDTDMPDDVVSRHDGNYDDD

Secondary structure (DSSP, 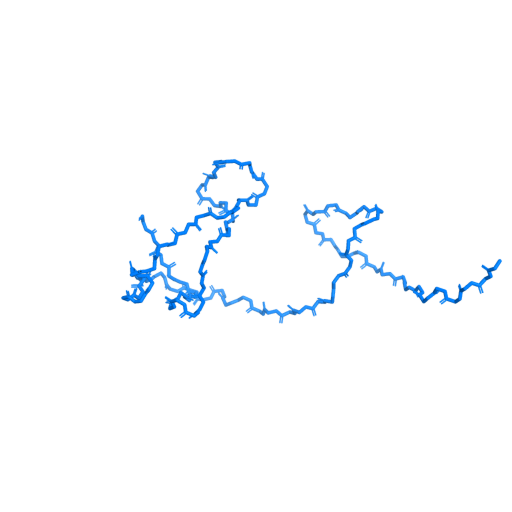8-state):
----------PPPP-SS---TTPPP---------S-PPPBPPPHHHHTS---EEEETT-SS---TT--EEES--GGGT--TTB---

Organism: Xanthomonas perforans (NCBI:txid442694)